Protein AF-A0A914D6X3-F1 (afdb_monomer_lite)

Organism: NCBI:txid290746

Secondary structure (DSSP, 8-state):
------S--------SS-HHHHHHHHHHSS-IIIIIHHHHHHHH---HHHHHHHHHHHHHHHHHHHHHHHHHTTTT-HHHHHHHHHHHHHHHHHHHHHHHHHHHHHHHHHHHHHHHHHTT--

pLDDT: mean 72.45, std 18.56, range [36.31, 94.94]

Structure (mmCIF, N/CA/C/O backbone):
data_AF-A0A914D6X3-F1
#
_entry.id   AF-A0A914D6X3-F1
#
loop_
_atom_site.group_PDB
_atom_site.id
_atom_site.type_symbol
_atom_site.label_atom_id
_atom_site.label_alt_id
_atom_site.label_comp_id
_atom_site.label_asym_id
_atom_site.label_entity_id
_atom_site.label_seq_id
_atom_site.pdbx_PDB_ins_code
_atom_site.Cartn_x
_atom_site.Cartn_y
_atom_site.Cartn_z
_atom_site.occupancy
_atom_site.B_iso_or_equiv
_atom_site.auth_seq_id
_atom_site.auth_comp_id
_atom_site.auth_asym_id
_atom_site.auth_atom_id
_atom_site.pdbx_PDB_model_num
ATOM 1 N N . MET A 1 1 ? 46.895 -9.667 -48.143 1.00 38.06 1 MET A N 1
ATOM 2 C CA . MET A 1 1 ? 47.640 -10.159 -46.971 1.00 38.06 1 MET A CA 1
ATOM 3 C C . MET A 1 1 ? 46.651 -10.189 -45.825 1.00 38.06 1 MET A C 1
ATOM 5 O O . MET A 1 1 ? 46.239 -9.145 -45.346 1.00 38.06 1 MET A O 1
ATOM 9 N N . SER A 1 2 ? 46.127 -11.382 -45.575 1.00 36.31 2 SER A N 1
ATOM 10 C CA . SER A 1 2 ? 45.110 -11.714 -44.582 1.00 36.31 2 SER A CA 1
ATOM 11 C C . SER A 1 2 ? 45.681 -11.714 -43.166 1.00 36.31 2 SER A C 1
ATOM 13 O O . SER A 1 2 ? 46.824 -12.128 -42.989 1.00 36.31 2 SER A O 1
ATOM 15 N N . ASN A 1 3 ? 44.801 -11.416 -42.208 1.00 44.09 3 ASN A N 1
ATOM 16 C CA . ASN A 1 3 ? 44.875 -11.731 -40.780 1.00 44.09 3 ASN A CA 1
ATOM 17 C C . ASN A 1 3 ? 45.900 -10.959 -39.948 1.00 44.09 3 ASN A C 1
ATOM 19 O O . ASN A 1 3 ? 47.090 -11.001 -40.234 1.00 44.09 3 ASN A O 1
ATOM 23 N N . GLN A 1 4 ? 45.401 -10.355 -38.861 1.00 41.28 4 GLN A N 1
ATOM 24 C CA . GLN A 1 4 ? 45.895 -10.494 -37.476 1.00 41.28 4 GLN A CA 1
ATOM 25 C C . GLN A 1 4 ? 45.525 -9.255 -36.640 1.00 41.28 4 GLN A C 1
ATOM 27 O O . GLN A 1 4 ? 46.406 -8.476 -36.325 1.00 41.28 4 GLN A O 1
ATOM 32 N N . TYR A 1 5 ? 44.251 -9.064 -36.271 1.00 43.19 5 TYR A N 1
ATOM 33 C CA . TYR A 1 5 ? 43.872 -8.271 -35.079 1.00 43.19 5 TYR A CA 1
ATOM 34 C C . TYR A 1 5 ? 42.525 -8.745 -34.498 1.00 43.19 5 TYR A C 1
ATOM 36 O O . TYR A 1 5 ? 41.710 -7.954 -34.042 1.00 43.19 5 TYR A O 1
ATOM 44 N N . GLU A 1 6 ? 42.286 -10.057 -34.510 1.00 47.28 6 GLU A N 1
ATOM 45 C CA . GLU A 1 6 ? 41.121 -10.685 -33.868 1.00 47.28 6 GLU A CA 1
ATOM 46 C C . GLU A 1 6 ? 41.572 -11.513 -32.656 1.00 47.28 6 GLU A C 1
ATOM 48 O O . GLU A 1 6 ? 41.205 -12.669 -32.492 1.00 47.28 6 GLU A O 1
ATOM 53 N N . GLU A 1 7 ? 42.462 -10.961 -31.825 1.00 49.34 7 GLU A N 1
ATOM 54 C CA . GLU A 1 7 ? 42.985 -11.702 -30.673 1.00 49.34 7 GLU A CA 1
ATOM 55 C C . GLU A 1 7 ? 43.438 -10.771 -29.541 1.00 49.34 7 GLU A C 1
ATOM 57 O O . GLU A 1 7 ? 44.621 -10.486 -29.380 1.00 49.34 7 GLU A O 1
ATOM 62 N N . ARG A 1 8 ? 42.455 -10.267 -28.779 1.00 46.56 8 ARG A N 1
ATOM 63 C CA . ARG A 1 8 ? 42.496 -9.876 -27.348 1.00 46.56 8 ARG A CA 1
ATOM 64 C C . ARG A 1 8 ? 41.577 -8.688 -27.099 1.00 46.56 8 ARG A C 1
ATOM 66 O O . ARG A 1 8 ? 42.032 -7.554 -26.990 1.00 46.56 8 ARG A O 1
ATOM 73 N N . SER A 1 9 ? 40.296 -8.968 -26.889 1.00 43.75 9 SER A N 1
ATOM 74 C CA . SER A 1 9 ? 39.536 -8.135 -25.961 1.00 43.75 9 SER A CA 1
ATOM 75 C C . SER A 1 9 ? 39.545 -8.866 -24.612 1.00 43.75 9 SER A C 1
ATOM 77 O O . SER A 1 9 ? 38.937 -9.934 -24.508 1.00 43.75 9 SER A O 1
ATOM 79 N N . PRO A 1 10 ? 40.324 -8.412 -23.610 1.00 43.97 10 PRO A N 1
ATOM 80 C CA . PRO A 1 10 ? 40.254 -8.978 -22.265 1.00 43.97 10 PRO A CA 1
ATOM 81 C C . PRO A 1 10 ? 38.843 -8.744 -21.717 1.00 43.97 10 PRO A C 1
ATOM 83 O O . PRO A 1 10 ? 38.219 -7.765 -22.114 1.00 43.97 10 PRO A O 1
ATOM 86 N N . LEU A 1 11 ? 38.347 -9.627 -20.836 1.00 55.44 11 LEU A N 1
ATOM 87 C CA . LEU A 1 11 ? 37.031 -9.516 -20.191 1.00 55.44 11 LEU A CA 1
ATOM 88 C C . LEU A 1 11 ? 36.881 -8.131 -19.546 1.00 55.44 11 LEU A C 1
ATOM 90 O O . LEU A 1 11 ? 37.278 -7.905 -18.403 1.00 55.44 11 LEU A O 1
ATOM 94 N N . HIS A 1 12 ? 36.369 -7.186 -20.324 1.00 46.97 12 HIS A N 1
ATOM 95 C CA . HIS A 1 12 ? 36.260 -5.801 -19.937 1.00 46.97 12 HIS A CA 1
ATOM 96 C C . HIS A 1 12 ? 34.932 -5.707 -19.216 1.00 46.97 12 HIS A C 1
ATOM 98 O O . HIS A 1 12 ? 33.879 -5.909 -19.819 1.00 46.97 12 HIS A O 1
ATOM 104 N N . CYS A 1 13 ? 35.009 -5.471 -17.906 1.00 52.03 13 CYS A N 1
ATOM 105 C CA . CYS A 1 13 ? 33.879 -5.115 -17.064 1.00 52.03 13 CYS A CA 1
ATOM 106 C C . CYS A 1 13 ? 32.900 -4.278 -17.882 1.00 52.03 13 CYS A C 1
ATOM 108 O O . CYS A 1 13 ? 33.330 -3.300 -18.501 1.00 52.03 13 CYS A O 1
ATOM 110 N N . THR A 1 14 ? 31.632 -4.690 -17.917 1.00 46.81 14 THR A N 1
ATOM 111 C CA . THR A 1 14 ? 30.545 -4.010 -18.618 1.00 46.81 14 THR A CA 1
ATOM 112 C C . THR A 1 14 ? 30.496 -2.574 -18.111 1.00 46.81 14 THR A C 1
ATOM 114 O O . THR A 1 14 ? 29.905 -2.263 -17.077 1.00 46.81 14 THR A O 1
ATOM 117 N N . TYR A 1 15 ? 31.238 -1.699 -18.781 1.00 50.94 15 TYR A N 1
ATOM 118 C CA . TYR A 1 15 ? 31.255 -0.289 -18.477 1.00 50.94 15 TYR A CA 1
ATOM 119 C C . TYR A 1 15 ? 29.906 0.233 -18.944 1.00 50.94 15 TYR A C 1
ATOM 121 O O . TYR A 1 15 ? 29.430 -0.137 -20.015 1.00 50.94 15 TYR A O 1
ATOM 129 N N . LYS A 1 16 ? 29.269 1.055 -18.108 1.00 50.78 16 LYS A N 1
ATOM 130 C CA . LYS A 1 16 ? 27.885 1.536 -18.260 1.00 50.78 16 LYS A CA 1
ATOM 131 C C . LYS A 1 16 ? 27.585 2.173 -19.629 1.00 50.78 16 LYS A C 1
ATOM 133 O O . LYS A 1 16 ? 26.422 2.333 -19.981 1.00 50.78 16 LYS A O 1
ATOM 138 N N . PHE A 1 17 ? 28.625 2.490 -20.392 1.00 53.62 17 PHE A N 1
ATOM 139 C CA . PHE A 1 17 ? 28.562 2.871 -21.791 1.00 53.62 17 PHE A CA 1
ATOM 140 C C . PHE A 1 17 ? 29.387 1.872 -22.603 1.00 53.62 17 PHE A C 1
ATOM 142 O O . PHE A 1 17 ? 30.592 2.037 -22.782 1.00 53.62 17 PHE A O 1
ATOM 149 N N . ASP A 1 18 ? 28.733 0.796 -23.033 1.00 60.09 18 ASP A N 1
ATOM 150 C CA . ASP A 1 18 ? 29.260 -0.080 -24.073 1.00 60.09 18 ASP A CA 1
ATOM 151 C C . ASP A 1 18 ? 29.520 0.760 -25.339 1.00 60.09 18 ASP A C 1
ATOM 153 O O . ASP A 1 18 ? 28.810 1.728 -25.613 1.00 60.09 18 ASP A O 1
ATOM 157 N N . SER A 1 19 ? 30.526 0.381 -26.119 1.00 59.69 19 SER A N 1
ATOM 158 C CA . SER A 1 19 ? 30.741 0.848 -27.491 1.00 59.69 19 SER A CA 1
ATOM 159 C C . SER A 1 19 ? 29.459 0.836 -28.338 1.00 59.69 19 SER A C 1
ATOM 161 O O . SER 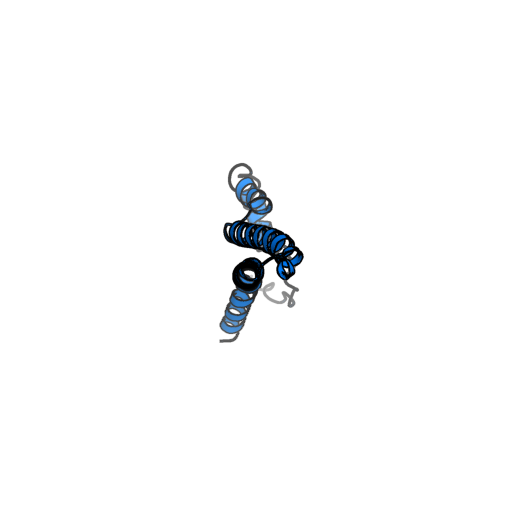A 1 19 ? 29.232 1.765 -29.105 1.00 59.69 19 SER A O 1
ATOM 163 N N . ASN A 1 20 ? 28.567 -0.134 -28.105 1.00 59.16 20 ASN A N 1
ATOM 164 C CA . ASN A 1 20 ? 27.199 -0.167 -28.632 1.00 59.16 20 ASN A CA 1
ATOM 165 C C . ASN A 1 20 ? 26.377 1.071 -28.230 1.00 59.16 20 ASN A C 1
ATOM 167 O O . ASN A 1 20 ? 25.754 1.703 -29.078 1.00 59.16 20 ASN A O 1
ATOM 171 N N . ALA A 1 21 ? 26.371 1.425 -26.943 1.00 59.41 21 ALA A N 1
ATOM 172 C CA . ALA A 1 21 ? 25.600 2.555 -26.440 1.00 59.41 21 ALA A CA 1
ATOM 173 C C . ALA A 1 21 ? 26.179 3.876 -26.960 1.00 59.41 21 ALA A C 1
ATOM 175 O O . ALA A 1 21 ? 25.419 4.773 -27.309 1.00 59.41 21 ALA A O 1
ATOM 176 N N . ALA A 1 22 ? 27.508 3.973 -27.071 1.00 64.06 22 ALA A N 1
ATOM 177 C CA . ALA A 1 22 ? 28.178 5.113 -27.687 1.00 64.06 22 ALA A CA 1
ATOM 178 C C . ALA A 1 22 ? 27.847 5.240 -29.186 1.00 64.06 22 ALA A C 1
ATOM 180 O O . ALA A 1 22 ? 27.542 6.337 -29.637 1.00 64.06 22 ALA A O 1
ATOM 181 N N . GLU A 1 23 ? 27.823 4.134 -29.940 1.00 65.94 23 GLU A N 1
ATOM 182 C CA . GLU A 1 23 ? 27.450 4.129 -31.362 1.00 65.94 23 GLU A CA 1
ATOM 183 C C . GLU A 1 23 ? 25.972 4.497 -31.573 1.00 65.94 23 GLU A C 1
ATOM 185 O O . GLU A 1 23 ? 25.636 5.215 -32.512 1.00 65.94 23 GLU A O 1
ATOM 190 N N . ILE A 1 24 ? 25.074 4.052 -30.686 1.00 62.12 24 ILE A N 1
ATOM 191 C CA . ILE A 1 24 ? 23.660 4.446 -30.726 1.00 62.12 24 ILE A CA 1
ATOM 192 C C . ILE A 1 24 ? 23.512 5.938 -30.405 1.00 62.12 24 ILE A C 1
ATOM 194 O O . ILE A 1 24 ? 22.723 6.609 -31.062 1.00 62.12 24 ILE A O 1
ATOM 198 N N . ILE A 1 25 ? 24.261 6.480 -29.442 1.00 61.94 25 ILE A N 1
ATOM 199 C CA . ILE A 1 25 ? 24.243 7.920 -29.137 1.00 61.94 25 ILE A CA 1
ATOM 200 C C . ILE A 1 25 ? 24.756 8.728 -30.335 1.00 61.94 25 ILE A C 1
ATOM 202 O O . ILE A 1 25 ? 24.110 9.696 -30.719 1.00 61.94 25 ILE A O 1
ATOM 206 N N . ASP A 1 26 ? 25.851 8.299 -30.965 1.00 67.69 26 ASP A N 1
ATOM 207 C CA . ASP A 1 26 ? 26.442 8.972 -32.129 1.00 67.69 26 ASP A CA 1
ATOM 208 C C . ASP A 1 26 ? 25.500 8.941 -33.347 1.00 67.69 26 ASP A C 1
ATOM 210 O O . ASP A 1 26 ? 25.272 9.962 -33.989 1.00 67.69 26 ASP A O 1
ATOM 214 N N . LYS A 1 27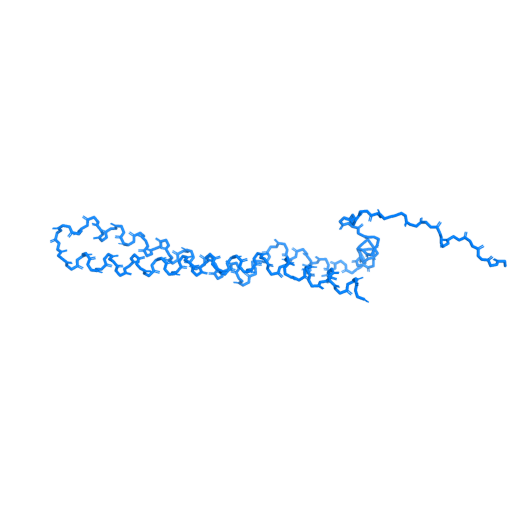 ? 24.825 7.807 -33.596 1.00 64.75 27 LYS A N 1
ATOM 215 C CA . LYS A 1 27 ? 23.791 7.697 -34.643 1.00 64.75 27 LYS A CA 1
ATOM 216 C C . LYS A 1 27 ? 22.532 8.521 -34.375 1.00 64.75 27 LYS A C 1
ATOM 218 O O . LYS A 1 27 ? 21.843 8.870 -35.325 1.00 64.75 27 LYS A O 1
ATOM 223 N N . ASN A 1 28 ? 22.203 8.793 -33.112 1.00 58.06 28 ASN A N 1
ATOM 224 C CA . ASN A 1 28 ? 21.010 9.557 -32.728 1.00 58.06 28 ASN A CA 1
ATOM 225 C C . ASN A 1 28 ? 21.322 11.025 -32.370 1.00 58.06 28 ASN A C 1
ATOM 227 O O . ASN A 1 28 ? 20.410 11.758 -31.992 1.00 58.06 28 ASN A O 1
ATOM 231 N N . ILE A 1 29 ? 22.579 11.470 -32.501 1.00 62.91 29 ILE A N 1
ATOM 232 C CA . ILE A 1 29 ? 23.000 12.863 -32.278 1.00 62.91 29 ILE A CA 1
ATOM 233 C C . ILE A 1 29 ? 22.529 13.803 -33.396 1.00 62.91 29 ILE A C 1
ATOM 235 O O . ILE A 1 29 ? 22.392 14.994 -33.145 1.00 62.91 29 ILE A O 1
ATOM 239 N N . ASP A 1 30 ? 22.231 13.290 -34.593 1.00 58.59 30 ASP A N 1
ATOM 240 C CA . ASP A 1 30 ? 21.619 14.081 -35.672 1.00 58.59 30 ASP A CA 1
ATOM 241 C C . ASP A 1 30 ? 20.073 14.089 -35.604 1.00 58.59 30 ASP A C 1
ATOM 243 O O . ASP A 1 30 ? 19.439 15.001 -36.130 1.00 58.59 30 ASP A O 1
ATOM 247 N N . ASP A 1 31 ? 19.459 13.137 -34.883 1.00 54.97 31 ASP A N 1
ATOM 248 C CA . ASP A 1 31 ? 17.999 12.979 -34.689 1.00 54.97 31 ASP A CA 1
ATOM 249 C C . ASP A 1 31 ? 17.553 13.392 -33.263 1.00 54.97 31 ASP A C 1
ATOM 251 O O . ASP A 1 31 ? 16.697 12.771 -32.614 1.00 54.97 31 ASP A O 1
ATOM 255 N N . VAL A 1 32 ? 18.153 14.478 -32.756 1.00 53.28 32 VAL A N 1
ATOM 256 C CA . VAL A 1 32 ? 17.984 15.004 -31.381 1.00 53.28 32 VAL A CA 1
ATOM 257 C C . VAL A 1 32 ? 16.516 15.236 -30.997 1.00 53.28 32 VAL A C 1
ATOM 259 O O . VAL A 1 32 ? 16.165 15.141 -29.821 1.00 53.28 32 VAL A O 1
ATOM 262 N N . ASP A 1 33 ? 15.641 15.498 -31.967 1.00 52.91 33 ASP A N 1
ATOM 263 C CA . ASP A 1 33 ? 14.254 15.898 -31.709 1.00 52.91 33 ASP A CA 1
ATOM 264 C C . ASP A 1 33 ? 13.311 14.713 -31.410 1.00 52.91 33 ASP A C 1
ATOM 266 O O . ASP A 1 33 ? 12.299 14.880 -30.731 1.00 52.91 33 ASP A O 1
ATOM 270 N N . MET A 1 34 ? 13.645 13.490 -31.852 1.00 51.06 34 MET A N 1
ATOM 271 C CA . MET A 1 34 ? 12.742 12.328 -31.733 1.00 51.06 34 MET A CA 1
ATOM 272 C C . MET A 1 34 ? 13.252 11.241 -30.775 1.00 51.06 34 MET A C 1
ATOM 274 O O . MET A 1 34 ? 12.451 10.622 -30.070 1.00 51.06 34 MET A O 1
ATOM 278 N N . GLY A 1 35 ? 14.569 11.007 -30.706 1.00 50.41 35 GLY A N 1
ATOM 279 C CA . GLY A 1 35 ? 15.152 9.924 -29.899 1.00 50.41 35 GLY A CA 1
ATOM 280 C C . GLY A 1 35 ? 15.566 10.338 -28.483 1.00 50.41 35 GLY A C 1
ATOM 281 O O . GLY A 1 35 ? 15.261 9.645 -27.507 1.00 50.41 35 GLY A O 1
ATOM 282 N N . ALA A 1 36 ? 16.220 11.496 -28.349 1.00 51.50 36 ALA A N 1
ATOM 283 C CA . ALA A 1 36 ? 16.725 11.988 -27.065 1.00 51.50 36 ALA A CA 1
ATOM 284 C C . ALA A 1 36 ? 15.588 12.438 -26.130 1.00 51.50 36 ALA A C 1
ATOM 286 O O . ALA A 1 36 ? 15.603 12.124 -24.940 1.00 51.50 36 ALA A O 1
ATOM 287 N N . ALA A 1 37 ? 14.537 13.060 -26.676 1.00 50.69 37 ALA A N 1
ATOM 288 C CA . ALA A 1 37 ? 13.358 13.463 -25.912 1.00 50.69 37 ALA A CA 1
ATOM 289 C C . ALA A 1 37 ? 12.600 12.268 -25.302 1.00 50.69 37 ALA A C 1
ATOM 291 O O . ALA A 1 37 ? 12.076 12.385 -24.199 1.00 50.69 37 ALA A O 1
ATOM 292 N N . ALA A 1 38 ? 12.569 11.104 -25.962 1.00 53.62 38 ALA A N 1
ATOM 293 C CA . ALA A 1 38 ? 11.909 9.902 -25.440 1.00 53.62 38 ALA A CA 1
ATOM 294 C C . ALA A 1 38 ? 12.703 9.233 -24.298 1.00 53.62 38 ALA A C 1
ATOM 296 O O . ALA A 1 38 ? 12.111 8.745 -23.331 1.00 53.62 38 ALA A O 1
ATOM 297 N N . VAL A 1 39 ? 14.038 9.242 -24.381 1.00 50.50 39 VAL A N 1
ATOM 298 C CA . VAL A 1 39 ? 14.939 8.711 -23.340 1.00 50.50 39 VAL A CA 1
ATOM 299 C C . VAL A 1 39 ? 15.021 9.653 -22.129 1.00 50.50 39 VAL A C 1
ATOM 301 O O . VAL A 1 39 ? 15.000 9.188 -20.987 1.00 50.50 39 VAL A O 1
ATOM 304 N N . GLU A 1 40 ? 15.036 10.969 -22.349 1.00 47.34 40 GLU A N 1
ATOM 305 C CA . GLU A 1 40 ? 15.029 11.984 -21.285 1.00 47.34 40 GLU A CA 1
ATOM 306 C C . GLU A 1 40 ? 13.640 12.132 -20.638 1.00 47.34 40 GLU A C 1
ATOM 308 O O . GLU A 1 40 ? 13.527 12.205 -19.412 1.00 47.34 40 GLU A O 1
ATOM 313 N N . ALA A 1 41 ? 12.552 12.028 -21.417 1.00 49.72 41 ALA A N 1
ATOM 314 C CA . ALA A 1 41 ? 11.196 11.926 -20.870 1.00 49.72 41 ALA A CA 1
ATOM 315 C C . ALA A 1 41 ? 11.051 10.706 -19.947 1.00 49.72 41 ALA A C 1
ATOM 317 O O . ALA A 1 41 ? 10.334 10.776 -18.948 1.00 49.72 41 ALA A O 1
ATOM 318 N N . GLY A 1 42 ? 11.776 9.616 -20.212 1.00 50.44 42 GLY A N 1
ATOM 319 C CA . GLY A 1 42 ? 11.817 8.429 -19.357 1.00 50.44 42 GLY A CA 1
ATOM 320 C C . GLY A 1 42 ? 12.326 8.680 -17.930 1.00 50.44 42 GLY A C 1
ATOM 321 O O . GLY A 1 42 ? 11.932 7.948 -17.022 1.00 50.44 42 GLY A O 1
ATOM 322 N N . HIS A 1 43 ? 13.127 9.726 -17.692 1.00 52.31 43 HIS A N 1
ATOM 323 C CA . HIS A 1 43 ? 13.639 10.063 -16.355 1.00 52.31 43 HIS A CA 1
ATOM 324 C C . HIS A 1 43 ? 12.646 10.860 -15.486 1.00 52.31 43 HIS A C 1
ATOM 326 O O . HIS A 1 43 ? 12.800 10.894 -14.265 1.00 52.31 43 HIS A O 1
ATOM 332 N N . HIS A 1 44 ? 11.582 11.428 -16.070 1.00 53.03 44 HIS A N 1
ATOM 333 C CA . HIS A 1 44 ? 10.518 12.140 -15.338 1.00 53.03 44 HIS A CA 1
ATOM 334 C C . HIS A 1 44 ? 9.139 11.464 -15.421 1.00 53.03 44 HIS A C 1
ATOM 336 O O . HIS A 1 44 ? 8.173 11.917 -14.796 1.00 53.03 44 HIS A O 1
ATOM 342 N N . GLN A 1 45 ? 9.014 10.363 -16.163 1.00 63.56 45 GLN A N 1
ATOM 343 C CA . GLN A 1 45 ? 7.754 9.638 -16.298 1.00 63.56 45 GLN A CA 1
ATOM 344 C C . GLN A 1 45 ? 7.541 8.703 -15.100 1.00 63.56 45 GLN A C 1
ATOM 346 O O . GLN A 1 45 ? 8.109 7.616 -14.997 1.00 63.56 45 GLN A O 1
ATOM 351 N N . PHE A 1 46 ? 6.653 9.106 -14.189 1.00 66.75 46 PHE A N 1
ATOM 352 C CA . PHE A 1 46 ? 6.089 8.201 -13.188 1.00 66.75 46 PHE A CA 1
ATOM 353 C C . PHE A 1 46 ? 5.418 7.014 -13.894 1.00 66.75 46 PHE A C 1
ATOM 355 O O . PHE A 1 46 ? 4.303 7.142 -14.403 1.00 66.75 46 PHE A O 1
ATOM 362 N N . PHE A 1 47 ? 6.069 5.849 -13.899 1.00 76.19 47 PHE A N 1
ATOM 363 C CA . PHE A 1 47 ? 5.445 4.628 -14.409 1.00 76.19 47 PHE A CA 1
ATOM 364 C C . PHE A 1 47 ? 4.162 4.301 -13.630 1.00 76.19 47 PHE A C 1
ATOM 366 O O . PHE A 1 47 ? 4.043 4.604 -12.440 1.00 76.19 47 PHE A O 1
ATOM 373 N N . GLY A 1 48 ? 3.214 3.624 -14.285 1.00 81.06 48 GLY A N 1
ATOM 374 C CA . GLY A 1 48 ? 1.913 3.291 -13.693 1.00 81.06 48 GLY A CA 1
ATOM 375 C C . GLY A 1 48 ? 2.004 2.552 -12.352 1.00 81.06 48 GLY A C 1
ATOM 376 O O . GLY A 1 48 ? 1.224 2.833 -11.448 1.00 81.06 48 GLY A O 1
ATOM 377 N N . TRP A 1 49 ? 3.008 1.686 -12.175 1.00 80.69 49 TRP A N 1
ATOM 378 C CA . TRP A 1 49 ? 3.229 0.970 -10.914 1.00 80.69 49 TRP A CA 1
ATOM 379 C C . TRP A 1 49 ? 3.640 1.898 -9.762 1.00 80.69 49 TRP A C 1
ATOM 381 O O . TRP A 1 49 ? 3.157 1.721 -8.648 1.00 80.69 49 TRP A O 1
ATOM 391 N N . HIS A 1 50 ? 4.445 2.936 -10.022 1.00 85.44 50 HIS A N 1
ATOM 392 C CA . HIS A 1 50 ? 4.780 3.941 -9.010 1.00 85.44 50 HIS A CA 1
ATOM 393 C C . HIS A 1 50 ? 3.529 4.705 -8.568 1.00 85.44 50 HIS A C 1
ATOM 395 O O . HIS A 1 50 ? 3.321 4.912 -7.376 1.00 85.44 50 HIS A O 1
ATOM 401 N N . LYS A 1 51 ? 2.665 5.089 -9.521 1.00 86.50 51 LYS A N 1
ATOM 402 C CA . LYS A 1 51 ? 1.388 5.757 -9.220 1.00 86.50 51 LYS A CA 1
ATOM 403 C C . LYS A 1 51 ? 0.469 4.849 -8.398 1.00 86.50 51 LYS A C 1
ATOM 405 O O . LYS A 1 51 ? -0.126 5.318 -7.435 1.00 86.50 51 LYS A O 1
ATOM 410 N N . ALA A 1 52 ? 0.395 3.560 -8.734 1.00 86.44 52 ALA A N 1
ATOM 411 C CA . ALA A 1 52 ? -0.398 2.579 -7.993 1.00 86.44 52 ALA A CA 1
ATOM 412 C C . ALA A 1 52 ? 0.085 2.423 -6.541 1.00 86.44 52 ALA A C 1
ATOM 414 O O . ALA A 1 52 ? -0.721 2.528 -5.620 1.00 86.44 52 ALA A O 1
ATOM 415 N N . VAL A 1 53 ? 1.397 2.258 -6.324 1.00 91.25 53 VAL A N 1
ATOM 416 C CA . VAL A 1 53 ? 1.985 2.171 -4.975 1.00 91.25 53 VAL A CA 1
ATOM 417 C C . VAL A 1 53 ? 1.705 3.444 -4.177 1.00 91.25 53 VAL A C 1
ATOM 419 O O . VAL A 1 53 ? 1.289 3.359 -3.026 1.00 91.25 53 VAL A O 1
ATOM 422 N N . LEU A 1 54 ? 1.876 4.619 -4.791 1.00 89.38 54 LEU A N 1
ATOM 423 C CA . LEU A 1 54 ? 1.677 5.912 -4.136 1.00 89.38 54 LEU A CA 1
ATOM 424 C C . LEU A 1 54 ? 0.210 6.121 -3.726 1.00 89.38 54 LEU A C 1
ATOM 426 O O . LEU A 1 54 ? -0.054 6.530 -2.597 1.00 89.38 54 LEU A O 1
ATOM 430 N N . ILE A 1 55 ? -0.745 5.765 -4.592 1.00 90.50 55 ILE A N 1
ATOM 431 C CA . ILE A 1 55 ? -2.180 5.813 -4.272 1.00 90.50 55 ILE A CA 1
ATOM 432 C C . ILE A 1 55 ? -2.510 4.855 -3.122 1.00 90.50 55 ILE A C 1
ATOM 434 O O . ILE A 1 55 ? -3.148 5.272 -2.156 1.00 90.50 55 ILE A O 1
ATOM 438 N N . CYS A 1 56 ? -2.050 3.600 -3.176 1.00 91.38 56 CYS A N 1
ATOM 439 C CA . CYS A 1 56 ? -2.276 2.637 -2.095 1.00 91.38 56 CYS A CA 1
ATOM 440 C C . CYS A 1 56 ? -1.671 3.116 -0.765 1.00 91.38 56 CYS A C 1
ATOM 442 O O . CYS A 1 56 ? -2.308 2.983 0.280 1.00 91.38 56 CYS A O 1
ATOM 444 N N . MET A 1 57 ? -0.487 3.736 -0.796 1.00 91.56 57 MET A N 1
ATOM 445 C CA . MET A 1 57 ? 0.145 4.305 0.395 1.00 91.56 57 MET A CA 1
ATOM 446 C C . MET A 1 57 ? -0.675 5.454 0.988 1.00 91.56 57 MET A C 1
ATOM 448 O O . MET A 1 57 ? -0.968 5.434 2.182 1.00 91.56 57 MET A O 1
ATOM 452 N N . ILE A 1 58 ? -1.115 6.415 0.167 1.00 94.31 58 ILE A N 1
ATOM 453 C CA . ILE A 1 58 ? -1.963 7.527 0.625 1.00 94.31 58 ILE A CA 1
ATOM 454 C C . ILE A 1 58 ? -3.255 7.000 1.248 1.00 94.31 58 ILE A C 1
ATOM 456 O O . ILE A 1 58 ? -3.608 7.409 2.352 1.00 94.31 58 ILE A O 1
ATOM 460 N N . VAL A 1 59 ? -3.937 6.063 0.580 1.00 93.00 59 VAL A N 1
ATOM 461 C CA . VAL A 1 59 ? -5.168 5.458 1.106 1.00 93.00 59 VAL A CA 1
ATOM 462 C C . VAL A 1 59 ? -4.904 4.812 2.465 1.00 93.00 59 VAL A C 1
ATOM 464 O O . VAL A 1 59 ? -5.657 5.069 3.403 1.00 93.00 59 VAL A O 1
ATOM 467 N N . SER A 1 60 ? -3.808 4.059 2.603 1.00 94.12 60 SER A N 1
ATOM 468 C CA . SER A 1 60 ? -3.440 3.421 3.872 1.00 94.12 60 SER A CA 1
ATOM 469 C C . SER A 1 60 ? -3.193 4.441 4.994 1.00 94.12 60 SER A C 1
ATOM 471 O O . SER A 1 60 ? -3.679 4.260 6.110 1.00 94.12 60 SER A O 1
ATOM 473 N N . LEU A 1 61 ? -2.529 5.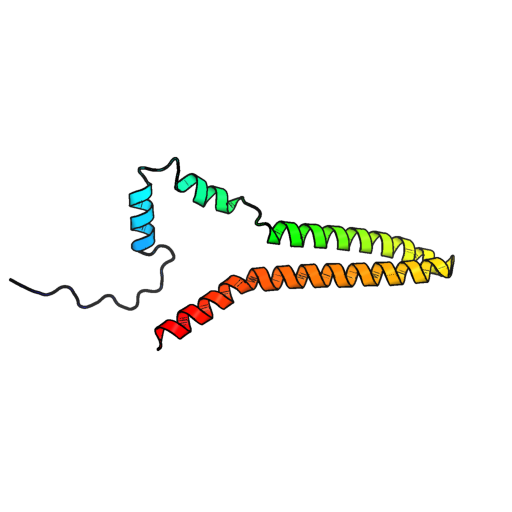563 4.694 1.00 93.25 61 LEU A N 1
ATOM 474 C CA . LEU A 1 61 ? -2.274 6.638 5.655 1.00 93.25 61 LEU A CA 1
ATOM 475 C C . LEU A 1 61 ? -3.566 7.341 6.080 1.00 93.25 61 LEU A C 1
ATOM 477 O O . LEU A 1 61 ? -3.765 7.579 7.270 1.00 93.25 61 LEU A O 1
ATOM 481 N N . CYS A 1 62 ? -4.471 7.619 5.140 1.00 94.75 62 CYS A N 1
ATOM 482 C CA . CYS A 1 62 ? -5.779 8.195 5.446 1.00 94.75 62 CYS A CA 1
ATOM 483 C C . CYS A 1 62 ? -6.617 7.254 6.322 1.00 94.75 62 CYS A C 1
ATOM 485 O O . CYS A 1 62 ? -7.180 7.690 7.327 1.00 94.75 62 CYS A O 1
ATOM 487 N N . THR A 1 63 ? -6.669 5.958 5.990 1.00 92.88 63 THR A N 1
ATOM 488 C CA . THR A 1 63 ? -7.402 4.970 6.795 1.00 92.88 63 THR A CA 1
ATOM 489 C C . THR A 1 63 ? -6.786 4.775 8.176 1.00 92.88 63 THR A C 1
ATOM 491 O O . THR A 1 63 ? -7.521 4.652 9.153 1.00 92.88 63 THR A O 1
ATOM 494 N N . CYS A 1 64 ? -5.455 4.812 8.285 1.00 93.88 64 CYS A N 1
ATOM 495 C CA . CYS A 1 64 ? -4.746 4.729 9.559 1.00 93.88 64 CYS A CA 1
ATOM 496 C C . CYS A 1 64 ? -5.011 5.966 10.427 1.00 93.88 64 CYS A C 1
ATOM 498 O O . CYS A 1 64 ? -5.330 5.833 11.606 1.00 93.88 64 CYS A O 1
ATOM 500 N N . GLY A 1 65 ? -4.978 7.167 9.838 1.00 92.50 65 GLY A N 1
ATOM 501 C CA . GLY A 1 65 ? -5.331 8.407 10.532 1.00 92.50 65 GLY A CA 1
ATOM 502 C C . GLY A 1 65 ? -6.738 8.340 11.125 1.00 92.50 65 GLY A C 1
ATOM 503 O O . GLY A 1 65 ? -6.913 8.555 12.322 1.00 92.50 65 GLY A O 1
ATOM 504 N N . MET A 1 66 ? -7.727 7.941 10.320 1.00 90.75 66 MET A N 1
ATOM 505 C CA . MET A 1 66 ? -9.106 7.735 10.784 1.00 90.75 66 MET A CA 1
ATOM 506 C C . MET A 1 66 ? -9.195 6.676 11.892 1.00 90.75 66 MET A C 1
ATOM 508 O O . MET A 1 66 ? -9.896 6.884 12.882 1.00 90.75 66 MET A O 1
ATOM 512 N N . ALA A 1 67 ? -8.450 5.573 11.771 1.00 93.00 67 ALA A N 1
ATOM 513 C CA . ALA A 1 67 ? -8.399 4.536 12.796 1.00 93.00 67 ALA A CA 1
ATOM 514 C C . ALA A 1 67 ? -7.863 5.079 14.131 1.00 93.00 67 ALA A C 1
ATOM 516 O O . ALA A 1 67 ? -8.448 4.792 15.170 1.00 93.00 67 ALA A O 1
ATOM 517 N N . ILE A 1 68 ? -6.812 5.904 14.127 1.00 91.62 68 ILE A N 1
ATOM 518 C CA . ILE A 1 68 ? -6.249 6.495 15.353 1.00 91.62 68 ILE A CA 1
ATOM 519 C C . ILE A 1 68 ? -7.293 7.363 16.066 1.00 91.62 68 ILE A C 1
ATOM 521 O O . ILE A 1 68 ? -7.496 7.203 17.271 1.00 91.62 68 ILE A O 1
ATOM 525 N N . PHE A 1 69 ? -8.009 8.223 15.335 1.00 89.06 69 PHE A N 1
ATOM 526 C CA . PHE A 1 69 ? -9.074 9.044 15.923 1.00 89.06 69 PHE A CA 1
ATOM 527 C C . PHE A 1 69 ? -10.201 8.185 16.514 1.00 89.06 69 PHE A C 1
ATOM 529 O O . PHE A 1 69 ? -10.635 8.429 17.639 1.00 89.06 69 PHE A O 1
ATOM 536 N N . CYS A 1 70 ? -10.633 7.131 15.813 1.00 87.38 70 CYS A N 1
ATOM 537 C CA . CYS A 1 70 ? -11.638 6.199 16.331 1.00 87.38 70 CYS A CA 1
ATOM 538 C C . CYS A 1 70 ? -11.135 5.368 17.526 1.00 87.38 7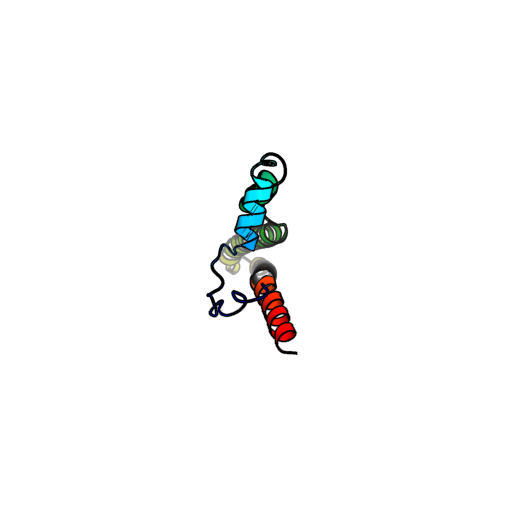0 CYS A C 1
ATOM 540 O O . CYS A 1 70 ? -11.922 5.043 18.415 1.00 87.38 70 CYS A O 1
ATOM 542 N N . GLY A 1 71 ? -9.840 5.042 17.569 1.00 87.38 71 GLY A N 1
ATOM 543 C CA . GLY A 1 71 ? -9.205 4.276 18.642 1.00 87.38 71 GLY A CA 1
ATOM 544 C C . GLY A 1 71 ? -9.092 5.061 19.948 1.00 87.38 71 GLY A C 1
ATOM 545 O O . GLY A 1 71 ? -9.346 4.508 21.015 1.00 87.38 71 GLY A O 1
ATOM 546 N N . ILE A 1 72 ? -8.810 6.365 19.881 1.00 88.88 72 ILE A N 1
ATOM 547 C CA . ILE A 1 72 ? -8.812 7.243 21.066 1.00 88.88 72 ILE A CA 1
ATOM 548 C C . ILE A 1 72 ? -10.219 7.315 21.685 1.00 88.88 72 ILE A C 1
ATOM 550 O O . ILE A 1 72 ? -10.360 7.373 22.905 1.00 88.88 72 ILE A O 1
ATOM 554 N N . CYS A 1 73 ? -11.268 7.237 20.859 1.00 86.00 73 CYS A N 1
ATOM 555 C CA . CYS A 1 73 ? -12.668 7.202 21.292 1.00 86.00 73 CYS A CA 1
ATOM 556 C C . CYS A 1 73 ? -13.175 5.803 21.704 1.00 86.00 73 CYS A C 1
ATOM 558 O O . CYS A 1 73 ? -14.344 5.669 22.073 1.00 86.00 73 CYS A O 1
ATOM 560 N N . ALA A 1 74 ? -12.332 4.761 21.682 1.00 81.19 74 ALA A N 1
ATOM 561 C CA . ALA A 1 74 ? -12.724 3.392 22.029 1.00 81.19 74 ALA A CA 1
ATOM 562 C C . ALA A 1 74 ? -13.351 3.211 23.433 1.00 81.19 74 ALA A C 1
ATOM 564 O O . ALA A 1 74 ? -14.279 2.409 23.539 1.00 81.19 74 ALA A O 1
ATOM 565 N N . PRO A 1 75 ? -12.940 3.928 24.504 1.00 84.06 75 PRO A N 1
ATOM 566 C CA . PRO A 1 75 ? -13.583 3.776 25.810 1.00 84.06 75 PRO A CA 1
ATOM 567 C C . PRO A 1 75 ? -14.959 4.459 25.901 1.00 84.06 75 PRO A C 1
ATOM 569 O O . PRO A 1 75 ? -15.701 4.194 26.842 1.00 84.06 75 PRO A O 1
ATOM 572 N N . CYS A 1 76 ? -15.327 5.320 24.942 1.00 85.56 76 CYS A N 1
ATOM 573 C CA . CYS A 1 76 ? -16.587 6.069 24.967 1.00 85.56 76 CYS A CA 1
ATOM 574 C C . CYS A 1 76 ? -17.781 5.277 24.412 1.00 85.56 76 CYS A C 1
ATOM 576 O O . CYS A 1 76 ? -18.916 5.530 24.811 1.00 85.56 76 CYS A O 1
ATOM 578 N N . SER A 1 77 ? -17.561 4.329 23.493 1.00 87.31 77 SER A N 1
ATOM 579 C CA . SER A 1 77 ? -18.610 3.411 23.039 1.00 87.31 77 SER A CA 1
ATOM 580 C C . SER A 1 77 ? -18.025 2.114 22.461 1.00 87.31 77 SER A C 1
ATOM 582 O O . SER A 1 77 ? -17.008 2.160 21.763 1.00 87.31 77 SER A O 1
ATOM 584 N N . PRO A 1 78 ? -18.685 0.956 22.662 1.00 85.00 78 PRO A N 1
ATOM 585 C CA . PRO A 1 78 ? -18.222 -0.320 22.111 1.00 85.00 78 PRO A CA 1
ATOM 586 C C . PRO A 1 78 ? -18.225 -0.337 20.572 1.00 85.00 78 PRO A C 1
ATOM 588 O O . PRO A 1 78 ? -17.392 -1.002 19.957 1.00 85.00 78 PRO A O 1
ATOM 591 N N . SER A 1 79 ? -19.103 0.441 19.933 1.00 86.81 79 SER A N 1
ATOM 592 C CA . SER A 1 79 ? -19.179 0.562 18.473 1.00 86.81 79 SER A CA 1
ATOM 593 C C . SER A 1 79 ? -17.901 1.150 17.867 1.00 86.81 79 SER A C 1
ATOM 595 O O . SER A 1 79 ? -17.474 0.726 16.794 1.00 86.81 79 SER A O 1
ATOM 597 N N . CYS A 1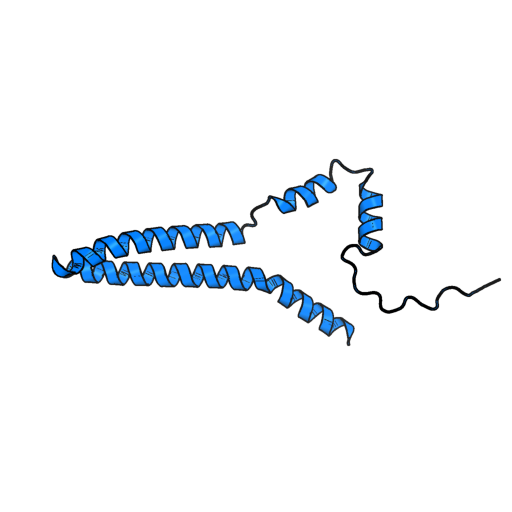 80 ? -17.240 2.080 18.567 1.00 84.94 80 CYS A N 1
ATOM 598 C CA . CYS A 1 80 ? -15.979 2.676 18.116 1.00 84.94 80 CYS A CA 1
ATOM 599 C C . CYS A 1 80 ? -14.833 1.653 18.070 1.00 84.94 80 CYS A C 1
ATOM 601 O O . CYS A 1 80 ? -13.977 1.741 17.192 1.00 84.94 80 CYS A O 1
ATOM 603 N N . SER A 1 81 ? -14.844 0.650 18.957 1.00 87.75 81 SER A N 1
ATOM 604 C CA . SER A 1 81 ? -13.842 -0.425 18.971 1.00 87.75 81 SER A CA 1
ATOM 605 C C . SER A 1 81 ? -13.938 -1.324 17.732 1.00 87.75 81 SER A C 1
ATOM 607 O O . SER A 1 81 ? -12.916 -1.671 17.139 1.00 87.75 81 SER A O 1
ATOM 609 N N . LEU A 1 82 ? -15.161 -1.641 17.290 1.00 90.00 82 LEU A N 1
ATOM 610 C CA . LEU A 1 82 ? -15.393 -2.420 16.068 1.00 90.00 82 LEU A CA 1
ATOM 611 C C . LEU A 1 82 ? -14.997 -1.643 14.807 1.00 90.00 82 LEU A C 1
ATOM 613 O O . LEU A 1 82 ? -14.406 -2.197 13.885 1.00 90.00 82 LEU A O 1
ATOM 617 N N . ILE A 1 83 ? -15.292 -0.344 14.766 1.00 91.00 83 ILE A N 1
ATOM 618 C CA . ILE A 1 83 ? -14.912 0.506 13.630 1.00 91.00 83 ILE A CA 1
ATOM 619 C C . ILE A 1 83 ? -13.385 0.630 13.548 1.00 91.00 83 ILE A C 1
ATOM 621 O O . ILE A 1 83 ? -12.816 0.500 12.465 1.00 91.00 83 ILE A O 1
ATOM 625 N N . PHE A 1 84 ? -12.711 0.811 14.688 1.00 92.62 84 PHE A N 1
ATOM 626 C CA . PHE A 1 84 ? -11.251 0.835 14.761 1.00 92.62 84 PHE A CA 1
ATOM 627 C C . PHE A 1 84 ? -10.620 -0.448 14.205 1.00 92.62 84 PHE A C 1
ATOM 629 O O . PHE A 1 84 ? -9.713 -0.369 13.378 1.00 92.62 84 PHE A O 1
ATOM 636 N N . SER A 1 85 ? -11.105 -1.624 14.614 1.00 91.50 85 SER A N 1
ATOM 637 C CA . SER A 1 85 ? -10.527 -2.899 14.178 1.00 91.50 85 SER A CA 1
ATOM 638 C C . SER A 1 85 ? -10.711 -3.150 12.678 1.00 91.50 85 SER A C 1
ATOM 640 O O . SER A 1 85 ? -9.772 -3.601 12.021 1.00 91.50 85 SER A O 1
ATOM 642 N N . ILE A 1 86 ? -11.862 -2.782 12.104 1.00 93.19 86 ILE A N 1
ATOM 643 C CA . ILE A 1 86 ? -12.104 -2.879 10.656 1.00 93.19 86 ILE A CA 1
ATOM 644 C C . ILE A 1 86 ? -11.174 -1.934 9.885 1.00 93.19 86 ILE A C 1
ATOM 646 O O . ILE A 1 86 ? -10.521 -2.357 8.930 1.00 93.19 86 ILE A O 1
ATOM 650 N N . LEU A 1 87 ? -11.072 -0.668 10.303 1.00 92.56 87 LEU A N 1
ATOM 651 C CA . LEU A 1 87 ? -10.207 0.313 9.640 1.00 92.56 87 LEU A CA 1
ATOM 652 C C . LEU A 1 87 ? -8.726 -0.078 9.725 1.00 92.56 87 LEU A C 1
ATOM 654 O O . LEU A 1 87 ? -8.003 0.047 8.736 1.00 92.56 87 LEU A O 1
ATOM 658 N N . ALA A 1 88 ? -8.285 -0.604 10.869 1.00 92.94 88 ALA A N 1
ATOM 659 C CA . ALA A 1 88 ? -6.926 -1.105 11.048 1.00 92.94 88 ALA A CA 1
ATOM 660 C C . ALA A 1 88 ? -6.628 -2.292 10.116 1.00 92.94 88 ALA A C 1
ATOM 662 O O . ALA A 1 88 ? -5.568 -2.334 9.489 1.00 92.94 88 ALA A O 1
ATOM 663 N N . PHE A 1 89 ? -7.576 -3.221 9.962 1.00 94.94 89 PHE A N 1
ATOM 664 C CA . PHE A 1 89 ? -7.425 -4.360 9.057 1.00 94.94 89 PHE A CA 1
ATOM 665 C C . PHE A 1 89 ? -7.351 -3.925 7.587 1.00 94.94 89 PHE A C 1
ATOM 667 O O . PHE A 1 89 ? -6.460 -4.353 6.855 1.00 94.94 89 PHE A O 1
ATOM 674 N N . VAL A 1 90 ? -8.228 -3.012 7.160 1.00 93.69 90 VAL A N 1
ATOM 675 C CA . VAL A 1 90 ? -8.206 -2.452 5.797 1.00 93.69 90 VAL A CA 1
ATOM 676 C C . VAL A 1 90 ? -6.891 -1.715 5.523 1.00 93.69 90 VAL A C 1
ATOM 678 O O . VAL A 1 90 ? -6.288 -1.899 4.461 1.00 93.69 90 VAL A O 1
ATOM 681 N N . SER A 1 91 ? -6.406 -0.932 6.490 1.00 94.19 91 SER A N 1
ATOM 682 C CA . SER A 1 91 ? -5.121 -0.234 6.392 1.00 94.19 91 SER A CA 1
ATOM 683 C C . SER A 1 91 ? -3.953 -1.212 6.245 1.00 94.19 91 SER A C 1
ATOM 685 O O . SER A 1 91 ? -3.047 -0.972 5.446 1.00 94.19 91 SER A O 1
ATOM 687 N N . PHE A 1 92 ? -3.976 -2.323 6.985 1.00 94.31 92 PHE A N 1
ATOM 688 C CA . PHE A 1 92 ? -2.944 -3.353 6.910 1.00 94.31 92 PHE A CA 1
ATOM 689 C C . PHE A 1 92 ? -2.909 -4.029 5.537 1.00 94.31 92 PHE A C 1
ATOM 691 O O . PHE A 1 92 ? -1.850 -4.081 4.916 1.00 94.31 92 PHE A O 1
ATOM 698 N N . ILE A 1 93 ? -4.057 -4.482 5.023 1.00 94.81 93 ILE A N 1
ATOM 699 C CA . ILE A 1 93 ? -4.135 -5.138 3.708 1.00 94.81 93 ILE A CA 1
ATOM 700 C C . ILE A 1 93 ? -3.691 -4.190 2.590 1.00 94.81 93 ILE A C 1
ATOM 702 O O . ILE A 1 93 ? -2.931 -4.582 1.706 1.00 94.81 93 ILE A O 1
ATOM 706 N N . THR A 1 94 ? -4.114 -2.926 2.649 1.00 92.50 94 THR A N 1
ATOM 707 C CA . THR A 1 94 ? -3.765 -1.927 1.628 1.00 92.50 94 THR A CA 1
ATOM 708 C C . THR A 1 94 ? -2.269 -1.587 1.657 1.00 92.50 94 THR A C 1
ATOM 710 O O . THR A 1 94 ? -1.645 -1.458 0.604 1.00 92.50 94 THR A O 1
ATOM 713 N N . SER A 1 95 ? -1.667 -1.516 2.850 1.00 94.81 95 SER A N 1
ATOM 714 C CA . SER A 1 95 ? -0.222 -1.319 3.019 1.00 94.81 95 SER A CA 1
ATOM 715 C C . SER A 1 95 ? 0.587 -2.537 2.552 1.00 94.81 95 SER A C 1
ATOM 717 O O . SER A 1 95 ? 1.545 -2.397 1.791 1.00 94.81 95 SER A O 1
ATOM 719 N N . ALA A 1 96 ? 0.160 -3.750 2.918 1.00 94.88 96 ALA A N 1
ATOM 720 C CA . ALA A 1 96 ? 0.781 -4.991 2.459 1.00 94.88 96 ALA A CA 1
ATOM 721 C C . ALA A 1 96 ? 0.720 -5.127 0.927 1.00 94.88 96 ALA A C 1
ATOM 723 O O . ALA A 1 96 ? 1.708 -5.505 0.300 1.00 94.88 96 ALA A O 1
ATOM 724 N N . GLY A 1 97 ? -0.407 -4.752 0.312 1.00 92.94 97 GLY A N 1
ATOM 725 C CA . GLY A 1 97 ? -0.552 -4.685 -1.141 1.00 92.94 97 GLY A CA 1
ATOM 726 C C . GLY A 1 97 ? 0.415 -3.690 -1.787 1.00 92.94 97 GLY A C 1
ATOM 727 O O . GLY A 1 97 ? 1.070 -4.029 -2.772 1.00 92.94 97 GLY A O 1
ATOM 728 N N . ALA A 1 98 ? 0.574 -2.493 -1.210 1.00 92.25 98 ALA A N 1
ATOM 729 C CA . ALA A 1 98 ? 1.529 -1.495 -1.696 1.00 92.25 98 ALA A CA 1
ATOM 730 C C . ALA A 1 98 ? 2.979 -2.007 -1.640 1.00 92.25 98 ALA A C 1
ATOM 732 O O . ALA A 1 98 ? 3.718 -1.867 -2.616 1.00 92.25 98 ALA A O 1
ATOM 733 N N . LEU A 1 99 ? 3.364 -2.653 -0.533 1.00 92.88 99 LEU A N 1
ATOM 734 C CA . LEU A 1 99 ? 4.676 -3.286 -0.373 1.00 92.88 99 LEU A CA 1
ATOM 735 C C . LEU A 1 99 ? 4.890 -4.416 -1.383 1.00 92.88 99 LEU A C 1
ATOM 737 O O . LEU A 1 99 ? 5.953 -4.490 -1.991 1.00 92.88 99 LEU A O 1
ATOM 741 N N . GLY A 1 100 ? 3.881 -5.262 -1.603 1.00 91.56 100 GLY A N 1
ATOM 742 C CA . GLY A 1 100 ? 3.947 -6.352 -2.575 1.00 91.56 100 GLY A CA 1
ATOM 743 C C . GLY A 1 100 ? 4.154 -5.851 -4.005 1.00 91.56 100 GLY A C 1
ATOM 744 O O . GLY A 1 100 ? 5.043 -6.334 -4.706 1.00 91.56 100 GLY A O 1
ATOM 745 N N . VAL A 1 101 ? 3.389 -4.839 -4.427 1.00 90.12 101 VAL A N 1
ATOM 746 C CA . VAL A 1 101 ? 3.534 -4.225 -5.758 1.00 90.12 101 VAL A CA 1
ATOM 747 C C . VAL A 1 101 ? 4.895 -3.550 -5.902 1.00 90.12 101 VAL A C 1
ATOM 749 O O . VAL A 1 101 ? 5.541 -3.709 -6.936 1.00 90.12 101 VAL A O 1
ATOM 752 N N . PHE A 1 102 ? 5.354 -2.833 -4.873 1.00 90.19 102 PHE A N 1
ATOM 753 C CA . PHE A 1 102 ? 6.673 -2.206 -4.870 1.00 90.19 102 PHE A CA 1
ATOM 754 C C . PHE A 1 102 ? 7.794 -3.243 -4.993 1.00 90.19 102 PHE A C 1
ATOM 756 O O . PHE A 1 102 ? 8.656 -3.109 -5.857 1.00 90.19 102 PHE A O 1
ATOM 763 N N . PHE A 1 103 ? 7.754 -4.301 -4.181 1.00 89.81 103 PHE A N 1
ATOM 764 C CA . PHE A 1 103 ? 8.757 -5.362 -4.176 1.00 89.81 103 PHE A CA 1
ATOM 765 C C . PHE A 1 103 ? 8.811 -6.096 -5.517 1.00 89.81 103 PHE A C 1
ATOM 767 O O . PHE A 1 103 ? 9.881 -6.258 -6.102 1.00 89.81 103 PHE A O 1
ATOM 774 N N . PHE A 1 104 ? 7.649 -6.482 -6.050 1.00 88.00 104 PHE A N 1
ATOM 775 C CA . PHE A 1 104 ? 7.568 -7.129 -7.355 1.00 88.00 104 PHE A CA 1
ATOM 776 C C . PHE A 1 104 ? 8.093 -6.216 -8.468 1.00 88.00 104 PHE A C 1
ATOM 778 O O . PHE A 1 104 ? 8.856 -6.650 -9.328 1.00 88.00 104 PHE A O 1
ATOM 785 N N . ALA A 1 105 ? 7.720 -4.935 -8.446 1.00 85.56 105 ALA A N 1
ATOM 786 C CA . ALA A 1 105 ? 8.162 -3.986 -9.455 1.00 85.56 105 ALA A CA 1
ATOM 787 C C . ALA A 1 105 ? 9.662 -3.662 -9.367 1.00 85.56 105 ALA A C 1
ATOM 789 O O . ALA A 1 105 ? 10.280 -3.454 -10.410 1.00 85.56 105 ALA A O 1
ATOM 790 N N . ALA A 1 106 ? 10.245 -3.657 -8.165 1.00 83.88 106 ALA A N 1
ATOM 791 C CA . ALA A 1 106 ? 11.677 -3.472 -7.957 1.00 83.88 106 ALA A CA 1
ATOM 792 C C . ALA A 1 106 ? 12.478 -4.680 -8.470 1.00 83.88 106 ALA A C 1
ATOM 794 O O . ALA A 1 106 ? 13.430 -4.512 -9.228 1.00 83.88 106 ALA A O 1
ATOM 795 N N . HIS A 1 107 ? 12.039 -5.898 -8.148 1.00 84.62 107 HIS A N 1
ATOM 796 C CA . HIS A 1 107 ? 12.760 -7.121 -8.510 1.00 84.62 107 HIS A CA 1
ATOM 797 C C . HIS A 1 107 ? 12.450 -7.670 -9.905 1.00 84.62 107 HIS A C 1
ATOM 799 O O . HIS A 1 107 ? 13.146 -8.571 -10.370 1.00 84.62 107 HIS A O 1
ATOM 805 N N . ARG A 1 108 ? 11.463 -7.129 -10.634 1.00 81.88 108 ARG A N 1
ATOM 806 C CA . ARG A 1 108 ? 11.171 -7.569 -12.017 1.00 81.88 108 ARG A CA 1
ATOM 807 C C . ARG A 1 108 ? 12.391 -7.479 -12.945 1.00 81.88 108 ARG A C 1
ATOM 809 O O . ARG A 1 108 ? 12.468 -8.196 -13.937 1.00 81.88 108 ARG A O 1
ATOM 816 N N . VAL A 1 109 ? 13.313 -6.567 -12.637 1.00 69.06 109 VAL A N 1
ATOM 817 C CA . VAL A 1 109 ? 14.544 -6.336 -13.396 1.00 69.06 109 VAL A CA 1
ATOM 818 C C . VAL A 1 109 ? 15.591 -7.405 -13.059 1.00 69.06 109 VAL A C 1
ATOM 820 O O . VAL A 1 109 ? 16.145 -8.005 -13.977 1.00 69.06 109 VAL A O 1
ATOM 823 N N . ASP A 1 110 ? 15.771 -7.732 -11.778 1.00 72.50 110 ASP A N 1
ATOM 824 C CA . ASP A 1 110 ? 16.675 -8.802 -11.330 1.00 72.50 110 ASP A CA 1
ATOM 825 C C . ASP A 1 110 ? 16.250 -10.174 -11.872 1.00 72.50 110 ASP A C 1
ATOM 827 O O . ASP A 1 110 ? 17.080 -10.946 -12.350 1.00 72.50 110 ASP A O 1
ATOM 831 N N . ILE A 1 111 ? 14.940 -10.454 -11.880 1.00 66.88 111 ILE A N 1
ATOM 832 C CA . ILE A 1 111 ? 14.374 -11.707 -12.409 1.00 66.88 111 ILE A CA 1
ATOM 833 C C . ILE A 1 111 ? 14.721 -11.880 -13.895 1.00 66.88 111 ILE A C 1
ATOM 835 O O . ILE A 1 111 ? 15.081 -12.976 -14.326 1.00 66.88 111 ILE A O 1
ATOM 839 N N . ARG A 1 112 ? 14.677 -10.794 -14.677 1.00 65.56 112 ARG A N 1
ATOM 840 C CA . ARG A 1 112 ? 15.040 -10.827 -16.100 1.00 65.56 112 ARG A CA 1
ATOM 841 C C . ARG A 1 112 ? 16.536 -11.082 -16.306 1.00 65.56 112 ARG A C 1
ATOM 843 O O . ARG A 1 112 ? 16.902 -11.781 -17.249 1.00 65.56 112 ARG A O 1
ATOM 850 N N . PHE A 1 113 ? 17.400 -10.543 -15.446 1.00 59.75 113 PHE A N 1
ATOM 851 C CA . PHE A 1 113 ? 18.847 -10.741 -15.562 1.00 59.75 113 PHE A CA 1
ATOM 852 C C . PHE A 1 113 ? 19.288 -12.163 -15.211 1.00 59.75 113 PHE A C 1
ATOM 854 O O . PHE A 1 113 ? 20.171 -12.699 -15.877 1.00 59.75 113 PHE A O 1
ATOM 861 N N . VAL A 1 114 ? 18.638 -12.804 -14.235 1.00 58.91 114 VAL A N 1
ATOM 862 C CA . VAL A 1 114 ? 18.914 -14.209 -13.891 1.00 58.91 114 VAL A CA 1
ATOM 863 C C . VAL A 1 114 ? 18.618 -15.137 -15.075 1.00 58.91 114 VAL A C 1
ATOM 865 O O . VAL A 1 114 ? 19.423 -16.015 -15.379 1.00 58.91 114 VAL A O 1
ATOM 868 N N . GLN A 1 115 ? 17.513 -14.914 -15.792 1.00 59.34 115 GLN A N 1
ATOM 869 C CA . GLN A 1 115 ? 17.175 -15.707 -16.981 1.00 59.34 115 GLN A CA 1
ATOM 870 C C . GLN A 1 115 ? 18.124 -15.445 -18.159 1.00 59.34 115 GLN A C 1
ATOM 872 O O . GLN A 1 115 ? 18.464 -16.374 -18.884 1.00 59.34 115 GLN A O 1
ATOM 877 N N . GLY A 1 116 ? 18.584 -14.201 -18.330 1.00 57.28 116 GLY A N 1
ATOM 878 C CA . GLY A 1 116 ? 19.562 -13.853 -19.364 1.00 57.28 116 GLY A CA 1
ATOM 879 C C . GLY A 1 116 ? 20.940 -14.478 -19.132 1.00 57.28 116 GLY A C 1
ATOM 880 O O . GLY A 1 116 ? 21.555 -14.941 -20.083 1.00 57.28 116 GLY A O 1
ATOM 881 N N . LEU A 1 117 ? 21.405 -14.539 -17.878 1.00 56.66 117 LEU A N 1
ATOM 882 C CA . LEU A 1 117 ? 22.666 -15.198 -17.518 1.00 56.66 117 LEU A CA 1
ATOM 883 C C . LEU A 1 117 ? 22.599 -16.714 -17.733 1.00 56.66 117 LEU A C 1
ATOM 885 O O . LEU A 1 117 ? 23.508 -17.274 -18.334 1.00 56.66 117 LEU A O 1
ATOM 889 N N . VAL A 1 118 ? 21.524 -17.381 -17.298 1.00 59.00 118 VAL A N 1
ATOM 890 C CA . VAL A 1 118 ? 21.367 -18.838 -17.476 1.00 59.00 118 VAL A CA 1
ATOM 891 C C . VAL A 1 118 ? 21.384 -19.240 -18.956 1.00 59.00 118 VAL A C 1
ATOM 893 O O . VAL A 1 118 ? 22.052 -20.210 -19.295 1.00 59.00 118 VAL A O 1
ATOM 896 N N . ALA A 1 119 ? 20.761 -18.450 -19.834 1.00 54.06 119 ALA A N 1
ATOM 897 C CA . ALA A 1 119 ? 20.718 -18.718 -21.275 1.00 54.06 119 ALA A CA 1
ATOM 898 C C . ALA A 1 119 ? 22.061 -18.519 -22.012 1.00 54.06 119 ALA A C 1
ATOM 900 O O . ALA A 1 119 ? 22.157 -18.812 -23.197 1.00 54.06 119 ALA A O 1
ATOM 901 N N . THR A 1 120 ? 23.092 -17.982 -21.346 1.00 54.75 120 THR A N 1
ATOM 902 C CA . THR A 1 120 ? 24.439 -17.823 -21.936 1.00 54.75 120 THR A CA 1
ATOM 903 C C . THR A 1 120 ? 25.407 -18.953 -21.594 1.00 54.75 120 THR A C 1
ATOM 905 O O . THR A 1 120 ? 26.507 -18.989 -22.142 1.00 54.75 120 THR A O 1
ATOM 908 N N . TYR A 1 121 ? 25.021 -19.855 -20.687 1.00 51.31 121 TYR A N 1
ATOM 909 C CA . TYR A 1 121 ? 25.844 -20.996 -20.267 1.00 51.31 121 TYR A CA 1
ATOM 910 C C . TYR A 1 121 ? 25.308 -22.350 -20.759 1.00 51.31 121 TYR A C 1
ATOM 912 O O . TYR A 1 121 ? 25.892 -23.381 -20.419 1.00 51.31 121 TYR A O 1
ATOM 920 N N . GLU A 1 122 ? 24.224 -22.346 -21.538 1.00 49.78 122 GLU A N 1
ATOM 921 C CA . GLU A 1 122 ? 23.766 -23.481 -22.355 1.00 49.78 122 GLU A CA 1
ATOM 922 C C . GLU A 1 122 ? 24.202 -23.308 -23.815 1.00 49.78 122 GLU A C 1
ATOM 924 O O . GLU A 1 122 ? 24.576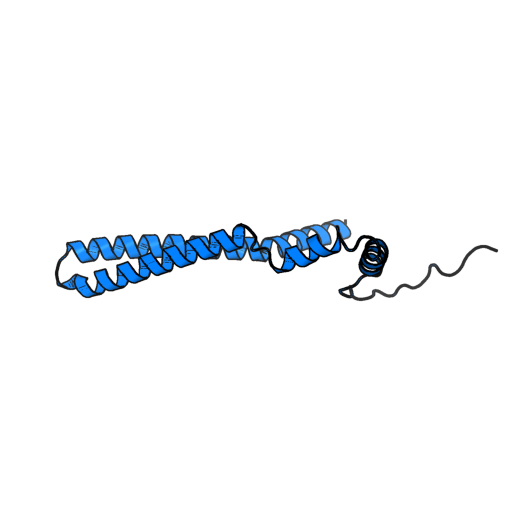 -24.334 -24.428 1.00 49.78 122 GLU A O 1
#

Sequence (122 aa):
MSNQYEERSPLHCTYKFDSNAAEIIDKNIDDVDMGAAAVEAGHHQFFGWHKAVLICMIVSLCTCGMAIFCGICAPCSPSCSLIFSILAFVSFITSAGALGVFFFAAHRVDIRFVQGLVATYE

InterPro domains:
  IPR010761 Clc protein-like [PF07062] (6-122)

Foldseek 3Di:
DDDDDPDDDDPDPPDVCDPVNVVVCVVCVVVCPPPVCVVVVVVVDDPPLNVLLVVLLVLLVVLVVVLVVLVVCCVVDVVSVVSSVVSNVSSVVSNVVSVVSVVCVVCVVVVVVVVVVVVVVD

Radius of gyration: 26.3 Å; chains: 1; bounding box: 67×39×73 Å